Protein AF-A0A0G1MU52-F1 (afdb_monomer_lite)

pLDDT: mean 91.8, std 8.6, range [43.81, 98.31]

Foldseek 3Di:
DDDDCPVVVQVVVLVVLQVVLVVVLVVVVADKDFLVVVCVVPVDDSVVSVVCNSNSVASWHDDPRTIIHGPPGD

Secondary structure (DSSP, 8-state):
-----HHHHHHHHHHHHHHHHHHHHHHTT--EEEHHHHHHHH---HHHHHHHHHTT-SSEEEETTEEEEETT--

Structure (mmCIF, N/CA/C/O backbone):
data_AF-A0A0G1MU52-F1
#
_entry.id   AF-A0A0G1MU52-F1
#
loop_
_atom_site.group_PDB
_atom_site.id
_atom_site.type_symbol
_atom_site.label_atom_id
_atom_site.label_alt_id
_atom_site.label_comp_id
_atom_site.label_asym_id
_atom_site.label_entity_id
_atom_site.label_seq_id
_atom_site.pdbx_PDB_ins_code
_atom_site.Cartn_x
_atom_site.Cartn_y
_atom_site.Cartn_z
_atom_site.occupancy
_atom_site.B_iso_or_equiv
_atom_site.auth_seq_id
_atom_site.auth_comp_id
_atom_site.auth_asym_id
_atom_site.auth_atom_id
_atom_site.pdbx_PDB_model_num
ATOM 1 N N . MET A 1 1 ? 25.301 -3.204 -26.821 1.00 43.81 1 MET A N 1
ATOM 2 C CA . MET A 1 1 ? 24.993 -2.560 -25.524 1.00 43.81 1 MET A CA 1
ATOM 3 C C . MET A 1 1 ? 23.667 -3.146 -25.040 1.00 43.81 1 MET A C 1
ATOM 5 O O . MET A 1 1 ? 22.708 -3.055 -25.790 1.00 43.81 1 MET A O 1
ATOM 9 N N . LYS A 1 2 ? 23.602 -3.857 -23.902 1.00 65.94 2 LYS A N 1
ATOM 10 C CA . LYS A 1 2 ? 22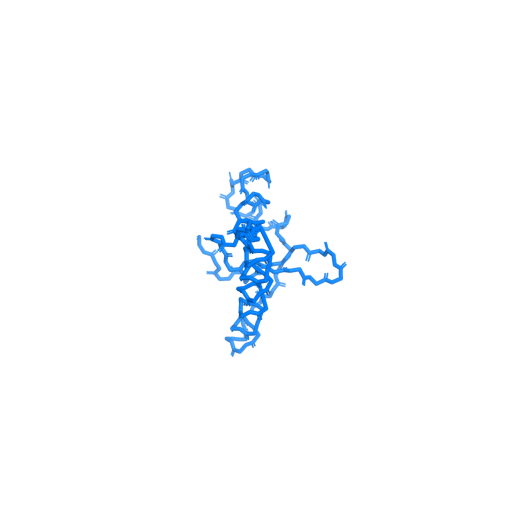.309 -4.335 -23.365 1.00 65.94 2 LYS A CA 1
ATOM 11 C C . LYS A 1 2 ? 21.675 -3.194 -22.568 1.00 65.94 2 LYS A C 1
ATOM 13 O O . LYS A 1 2 ? 22.250 -2.767 -21.572 1.00 65.94 2 LYS A O 1
ATOM 18 N N . GLU A 1 3 ? 20.524 -2.712 -23.019 1.00 78.88 3 GLU A N 1
ATOM 19 C CA . GLU A 1 3 ? 19.698 -1.728 -22.311 1.00 78.88 3 GLU A CA 1
ATOM 20 C C . GLU A 1 3 ? 19.357 -2.231 -20.894 1.00 78.88 3 GLU A C 1
ATOM 22 O O . GLU A 1 3 ? 18.875 -3.354 -20.712 1.00 78.88 3 GLU A O 1
ATOM 27 N N . ASN A 1 4 ? 19.614 -1.418 -19.865 1.00 86.06 4 ASN A N 1
ATOM 28 C CA . ASN A 1 4 ? 19.284 -1.768 -18.484 1.00 86.06 4 ASN A CA 1
ATOM 29 C C . ASN A 1 4 ? 17.817 -1.425 -18.185 1.00 86.06 4 ASN A C 1
ATOM 31 O O . ASN A 1 4 ? 17.508 -0.349 -17.682 1.00 86.06 4 ASN A O 1
ATOM 35 N N . LEU A 1 5 ? 16.913 -2.370 -18.447 1.00 92.12 5 LEU A N 1
ATOM 36 C CA . LEU A 1 5 ? 15.469 -2.210 -18.219 1.00 92.12 5 LEU A CA 1
ATOM 37 C C . LEU A 1 5 ? 15.050 -2.306 -16.739 1.00 92.12 5 LEU A C 1
ATOM 39 O O . LEU A 1 5 ? 13.882 -2.084 -16.411 1.00 92.12 5 LEU A O 1
ATOM 43 N N . LYS A 1 6 ? 15.977 -2.630 -15.824 1.00 92.06 6 LYS A N 1
ATOM 44 C CA . LYS A 1 6 ? 15.673 -2.856 -14.398 1.00 92.06 6 LYS A CA 1
ATOM 45 C C . LYS A 1 6 ? 14.943 -1.678 -13.726 1.00 92.06 6 LYS A C 1
ATOM 47 O O . LYS A 1 6 ? 14.009 -1.951 -12.969 1.00 92.06 6 LYS A O 1
ATOM 52 N N . PRO A 1 7 ? 15.299 -0.396 -13.963 1.00 93.94 7 PRO A N 1
ATOM 53 C CA . PRO A 1 7 ? 14.606 0.728 -13.331 1.00 93.94 7 PRO A CA 1
ATOM 54 C C . PRO A 1 7 ? 13.139 0.830 -13.762 1.00 93.94 7 PRO A C 1
ATOM 56 O O . PRO A 1 7 ? 12.262 0.954 -12.909 1.00 93.94 7 PRO A O 1
ATOM 59 N N . MET A 1 8 ? 12.868 0.705 -15.064 1.00 95.50 8 MET A N 1
ATOM 60 C CA . MET A 1 8 ? 11.508 0.755 -15.606 1.00 95.50 8 MET A CA 1
ATOM 61 C C . MET A 1 8 ? 10.674 -0.434 -15.120 1.00 95.50 8 MET A C 1
ATOM 63 O O . MET A 1 8 ? 9.572 -0.249 -14.607 1.00 95.50 8 MET A O 1
ATOM 67 N N . ALA A 1 9 ? 11.228 -1.649 -15.191 1.00 96.69 9 ALA A N 1
ATOM 68 C CA . ALA A 1 9 ? 10.558 -2.857 -14.714 1.00 96.69 9 ALA A CA 1
ATOM 69 C C . ALA A 1 9 ? 10.160 -2.743 -13.233 1.00 96.69 9 ALA A C 1
ATOM 71 O O . ALA A 1 9 ? 9.061 -3.139 -12.850 1.00 96.69 9 ALA A O 1
ATOM 72 N N . LYS A 1 10 ? 11.018 -2.133 -12.405 1.00 95.94 10 LYS A N 1
ATOM 73 C CA . LYS A 1 10 ? 10.720 -1.881 -10.992 1.00 95.94 10 LYS A CA 1
ATOM 74 C C . LYS A 1 10 ? 9.558 -0.905 -10.800 1.00 95.94 10 LYS A C 1
ATOM 76 O O . LYS A 1 10 ? 8.728 -1.137 -9.927 1.00 95.94 10 LYS A O 1
ATOM 81 N N . ILE A 1 11 ? 9.486 0.170 -11.588 1.00 96.31 11 ILE A N 1
ATOM 82 C CA . ILE A 1 11 ? 8.377 1.138 -11.517 1.00 96.31 11 ILE A CA 1
ATOM 83 C C . ILE A 1 11 ? 7.056 0.454 -11.880 1.00 96.31 11 ILE A C 1
ATOM 85 O O . ILE A 1 11 ? 6.077 0.595 -11.148 1.00 96.31 11 ILE A O 1
ATOM 89 N N . ILE A 1 12 ? 7.050 -0.332 -12.961 1.00 97.50 12 ILE A N 1
ATOM 90 C CA . ILE A 1 12 ? 5.870 -1.082 -13.408 1.00 97.50 12 ILE A CA 1
ATOM 91 C C . ILE A 1 12 ? 5.434 -2.085 -12.337 1.00 97.50 12 ILE A C 1
ATOM 93 O O . ILE A 1 12 ? 4.260 -2.117 -11.976 1.00 97.50 12 ILE A O 1
ATOM 97 N N . ALA A 1 13 ? 6.372 -2.858 -11.782 1.00 97.69 13 ALA A N 1
ATOM 98 C CA . ALA A 1 13 ? 6.079 -3.827 -10.730 1.00 97.69 13 ALA A CA 1
ATOM 99 C C . ALA A 1 13 ? 5.467 -3.158 -9.488 1.00 97.69 13 ALA A C 1
ATOM 101 O O . ALA A 1 13 ? 4.445 -3.618 -8.991 1.00 97.69 13 ALA A O 1
ATOM 102 N N . LEU A 1 14 ? 6.034 -2.037 -9.025 1.00 97.81 14 LEU A N 1
ATOM 103 C CA . LEU A 1 14 ? 5.490 -1.293 -7.884 1.00 97.81 14 LEU A CA 1
ATOM 104 C C . LEU A 1 14 ? 4.078 -0.758 -8.165 1.00 97.81 14 LEU A C 1
ATOM 106 O O . LEU A 1 14 ? 3.213 -0.861 -7.299 1.00 97.81 14 LEU A O 1
ATOM 110 N N . GLY A 1 15 ? 3.830 -0.226 -9.366 1.00 97.44 15 GLY A N 1
ATOM 111 C CA . GLY A 1 15 ? 2.503 0.253 -9.762 1.00 97.44 15 GLY A CA 1
ATOM 112 C C . GLY A 1 15 ? 1.468 -0.872 -9.865 1.00 97.44 15 GLY A C 1
ATOM 113 O O . GLY A 1 15 ? 0.323 -0.697 -9.446 1.00 97.44 15 GLY A O 1
ATOM 114 N N . LEU A 1 16 ? 1.869 -2.045 -10.364 1.00 98.19 16 LEU A N 1
ATOM 115 C CA . LEU A 1 16 ? 1.016 -3.231 -10.407 1.00 98.19 16 LEU A CA 1
ATOM 116 C C . LEU A 1 16 ? 0.655 -3.702 -8.994 1.00 98.19 16 LEU A C 1
ATOM 118 O O . LEU A 1 16 ? -0.527 -3.884 -8.704 1.00 98.19 16 LEU A O 1
ATOM 122 N N . THR A 1 17 ? 1.646 -3.839 -8.111 1.00 98.31 17 THR A N 1
ATOM 123 C CA . THR A 1 17 ? 1.430 -4.229 -6.712 1.00 98.31 17 THR A CA 1
ATOM 124 C C . THR A 1 17 ? 0.495 -3.251 -6.001 1.00 98.31 17 THR A C 1
ATOM 126 O O . THR A 1 17 ? -0.468 -3.676 -5.367 1.00 98.31 17 THR A O 1
ATOM 129 N N . GLU A 1 18 ? 0.693 -1.944 -6.193 1.00 97.88 18 GLU A N 1
ATOM 130 C CA . GLU A 1 18 ? -0.189 -0.902 -5.652 1.00 97.88 18 GLU A CA 1
ATOM 131 C C . GLU A 1 18 ? -1.639 -1.071 -6.142 1.00 97.88 18 GLU A C 1
ATOM 133 O O . GLU A 1 18 ? -2.597 -1.003 -5.367 1.00 97.88 18 GLU A O 1
ATOM 138 N N . SER A 1 19 ? -1.808 -1.349 -7.437 1.00 97.88 19 SER A N 1
ATOM 139 C CA . SER A 1 19 ? -3.111 -1.580 -8.063 1.00 97.88 19 SER A CA 1
ATOM 140 C C . SER A 1 19 ? -3.810 -2.841 -7.535 1.00 97.88 19 SER A C 1
ATOM 142 O O . SER A 1 19 ? -5.038 -2.866 -7.408 1.00 97.88 19 SER A O 1
ATOM 144 N N . LEU A 1 20 ? -3.048 -3.891 -7.217 1.00 98.00 20 LEU A N 1
ATOM 145 C CA . LEU A 1 20 ? -3.564 -5.126 -6.626 1.00 98.00 20 LEU A CA 1
ATOM 146 C C . LEU A 1 20 ? -3.970 -4.923 -5.166 1.00 98.00 20 LEU A C 1
ATOM 148 O O . LEU A 1 20 ? -5.084 -5.295 -4.807 1.00 98.00 20 LEU A O 1
ATOM 152 N N . HIS A 1 21 ? -3.137 -4.259 -4.358 1.00 97.19 21 HIS A N 1
ATOM 153 C CA . HIS A 1 21 ? -3.480 -3.899 -2.978 1.00 97.19 21 HIS A CA 1
ATOM 154 C C . HIS A 1 21 ? -4.802 -3.137 -2.902 1.00 97.19 21 HIS A C 1
ATOM 156 O O . HIS A 1 21 ? -5.658 -3.460 -2.075 1.00 97.19 21 HIS A O 1
ATOM 162 N N . LYS A 1 22 ? -5.005 -2.180 -3.816 1.00 97.12 22 LYS A N 1
ATOM 163 C CA . LYS A 1 22 ? -6.278 -1.473 -3.948 1.00 97.12 22 LYS A CA 1
ATOM 164 C C . LYS A 1 22 ? -7.429 -2.444 -4.213 1.00 97.12 22 LYS A C 1
ATOM 166 O O . LYS A 1 22 ? -8.375 -2.480 -3.436 1.00 97.12 22 LYS A O 1
ATOM 171 N N . ARG A 1 23 ? -7.362 -3.238 -5.288 1.00 97.44 23 ARG A N 1
ATOM 172 C CA . ARG A 1 23 ? -8.462 -4.146 -5.670 1.00 97.44 23 ARG A CA 1
ATOM 173 C C . ARG A 1 23 ? -8.810 -5.137 -4.564 1.00 97.44 23 ARG A C 1
ATOM 175 O O . ARG A 1 23 ? -9.986 -5.285 -4.265 1.00 97.44 23 ARG A O 1
ATOM 182 N N . ILE A 1 24 ? -7.810 -5.759 -3.944 1.00 96.62 24 ILE A N 1
ATOM 183 C CA . ILE A 1 24 ? -8.012 -6.713 -2.846 1.00 96.62 24 ILE A CA 1
ATOM 184 C C . ILE A 1 24 ? -8.725 -6.029 -1.678 1.00 96.62 24 ILE A C 1
ATOM 186 O O . ILE A 1 24 ? -9.750 -6.523 -1.226 1.00 96.62 24 ILE A O 1
ATOM 190 N N . THR A 1 25 ? -8.263 -4.844 -1.265 1.00 96.25 25 THR A N 1
ATOM 191 C CA . THR A 1 25 ? -8.894 -4.095 -0.166 1.00 96.25 25 THR A CA 1
ATOM 192 C C . THR A 1 25 ? -10.370 -3.791 -0.448 1.00 96.25 25 THR A C 1
ATOM 194 O O . THR A 1 25 ? -11.213 -3.931 0.436 1.00 96.25 25 THR A O 1
ATOM 197 N N . TYR A 1 26 ? -10.696 -3.398 -1.684 1.00 95.69 26 TYR A N 1
ATOM 198 C CA . TYR A 1 26 ? -12.080 -3.156 -2.098 1.00 95.69 26 TYR A CA 1
ATOM 199 C C . TYR A 1 26 ? -12.919 -4.442 -2.134 1.00 95.69 26 TYR A C 1
ATOM 201 O O . TYR A 1 26 ? -14.078 -4.409 -1.731 1.00 95.69 26 TYR A O 1
ATOM 209 N N . LEU A 1 27 ? -12.349 -5.565 -2.583 1.00 96.81 27 LEU A N 1
ATOM 210 C CA . LEU A 1 27 ? -13.032 -6.865 -2.620 1.00 96.81 27 LEU A CA 1
ATOM 211 C C . LEU A 1 27 ? -13.317 -7.419 -1.221 1.00 96.81 27 LEU A C 1
ATOM 213 O O . LEU A 1 27 ? -14.365 -8.015 -1.000 1.00 96.81 27 LEU A O 1
ATOM 217 N N . GLU A 1 28 ? -12.417 -7.194 -0.267 1.00 94.81 28 GLU A N 1
ATOM 218 C CA . GLU A 1 28 ? -12.609 -7.585 1.133 1.00 94.81 28 GLU A CA 1
ATOM 219 C C . GLU A 1 28 ? -13.676 -6.746 1.855 1.00 94.81 28 GLU A C 1
ATOM 221 O O . GLU A 1 28 ? -14.071 -7.084 2.974 1.00 94.81 28 GLU A O 1
ATOM 226 N N . GLY A 1 29 ? -14.109 -5.628 1.258 1.00 92.19 29 GLY A N 1
ATOM 227 C CA . GLY A 1 29 ? -15.080 -4.708 1.854 1.00 92.19 29 GLY A CA 1
ATOM 228 C C . GLY A 1 29 ? -14.597 -4.076 3.163 1.00 92.19 29 GLY A C 1
ATOM 229 O O . GLY A 1 29 ? -15.408 -3.646 3.983 1.00 92.19 29 GLY A O 1
ATOM 230 N N . ALA A 1 30 ? -13.285 -4.059 3.409 1.00 89.44 30 ALA A N 1
ATOM 231 C CA . ALA A 1 30 ? -12.727 -3.497 4.629 1.00 89.44 30 ALA A CA 1
ATOM 232 C C . ALA A 1 30 ? -12.771 -1.955 4.594 1.00 89.44 30 ALA A C 1
ATOM 234 O O . ALA A 1 30 ? -12.561 -1.366 3.529 1.00 89.44 30 ALA A O 1
ATOM 235 N N . PRO A 1 31 ? -12.991 -1.276 5.738 1.00 94.19 31 PRO A N 1
ATOM 236 C CA . PRO A 1 31 ? -12.903 0.178 5.800 1.00 94.19 31 PRO A CA 1
ATOM 237 C C . PRO A 1 31 ? -11.530 0.669 5.335 1.00 94.19 31 PRO A C 1
ATOM 239 O O . PRO A 1 31 ? -10.497 0.135 5.742 1.00 94.19 31 PRO A O 1
ATOM 242 N N . ILE A 1 32 ? -11.520 1.695 4.485 1.00 95.94 32 ILE A N 1
ATOM 243 C CA . ILE A 1 32 ? -10.299 2.285 3.935 1.00 95.94 32 ILE A CA 1
ATOM 244 C C . ILE A 1 32 ? -10.053 3.618 4.637 1.00 95.94 32 ILE A C 1
ATOM 246 O O . ILE A 1 32 ? -10.860 4.540 4.514 1.00 95.94 32 ILE A O 1
ATOM 250 N N . ILE A 1 33 ? -8.913 3.739 5.312 1.00 95.19 33 ILE A N 1
ATOM 251 C CA . ILE A 1 33 ? -8.511 4.945 6.049 1.00 95.19 33 ILE A CA 1
ATOM 252 C C . ILE A 1 33 ? -7.267 5.584 5.429 1.00 95.19 33 ILE A C 1
ATOM 254 O O . ILE A 1 33 ? -6.560 4.964 4.624 1.00 95.19 33 ILE A O 1
ATOM 258 N N . LYS A 1 34 ? -6.978 6.842 5.781 1.00 95.38 34 LYS A N 1
ATOM 259 C CA . LYS A 1 34 ? -5.731 7.489 5.347 1.00 95.38 34 LYS A CA 1
ATOM 260 C C . LYS A 1 34 ? -4.556 6.918 6.132 1.00 95.38 34 LYS A C 1
ATOM 262 O O . LYS A 1 34 ? -4.640 6.695 7.336 1.00 95.38 34 LYS A O 1
ATOM 267 N N . LEU A 1 35 ? -3.400 6.795 5.482 1.00 93.62 35 LEU A N 1
ATOM 268 C CA . LEU A 1 35 ? -2.180 6.324 6.147 1.00 93.62 35 LEU A CA 1
ATOM 269 C C . LEU A 1 35 ? -1.772 7.227 7.330 1.00 93.62 35 LEU A C 1
ATOM 271 O O . LEU A 1 35 ? -1.228 6.749 8.320 1.00 93.62 35 LEU A O 1
ATOM 275 N N . SER A 1 36 ? -2.081 8.525 7.255 1.00 90.50 36 SER A N 1
ATOM 276 C CA . SER A 1 36 ? -1.873 9.494 8.340 1.00 90.50 36 SER A CA 1
ATOM 277 C C . SER A 1 36 ? -2.768 9.269 9.563 1.00 90.50 36 SER A C 1
ATOM 279 O O . SER A 1 36 ? -2.431 9.732 10.649 1.00 90.50 36 SER A O 1
ATOM 281 N N . GLU A 1 37 ? -3.920 8.620 9.391 1.00 91.12 37 GLU A N 1
ATOM 282 C CA . GLU A 1 37 ? -4.841 8.280 10.484 1.00 91.12 37 GLU A CA 1
ATOM 283 C C . GLU A 1 37 ? -4.347 7.018 11.201 1.00 91.12 37 GLU A C 1
ATOM 285 O O . GLU A 1 37 ? -4.223 7.026 12.421 1.00 91.12 37 GLU A O 1
ATOM 290 N N . LEU A 1 38 ? -3.891 6.011 10.448 1.00 88.75 38 LEU A N 1
ATOM 291 C CA . LEU A 1 38 ? -3.294 4.779 10.984 1.00 88.75 38 LEU A CA 1
ATOM 292 C C . LEU A 1 38 ? -2.064 5.035 11.884 1.00 88.75 38 LEU A C 1
ATOM 294 O O . LEU A 1 38 ? -1.863 4.355 12.888 1.00 88.75 38 LEU A O 1
ATOM 298 N N . VAL A 1 39 ? -1.241 6.041 11.553 1.00 85.19 39 VAL A N 1
ATOM 299 C CA . VAL A 1 39 ? -0.100 6.484 12.386 1.00 85.19 39 VAL A CA 1
ATOM 300 C C . VAL A 1 39 ? -0.538 6.782 13.822 1.00 85.19 39 VAL A C 1
ATOM 302 O O . VAL A 1 39 ? 0.175 6.443 14.765 1.00 85.19 39 VAL A O 1
ATOM 305 N N . LYS A 1 40 ? -1.713 7.402 13.988 1.00 81.75 40 LYS A N 1
ATOM 306 C CA . LYS A 1 40 ? -2.249 7.786 15.298 1.00 81.75 40 LYS A CA 1
ATOM 307 C C . LYS A 1 40 ? -2.726 6.572 16.093 1.00 81.75 40 LYS A C 1
ATOM 309 O O . LYS A 1 40 ? -2.604 6.570 17.310 1.00 81.75 40 LYS A O 1
ATOM 314 N N . GLU A 1 41 ? -3.232 5.548 15.410 1.00 80.44 41 GLU A N 1
ATOM 315 C CA . GLU A 1 41 ? -3.800 4.348 16.033 1.00 80.44 41 GLU A CA 1
ATOM 316 C C . GLU A 1 41 ? -2.742 3.303 16.422 1.00 80.44 41 GLU A C 1
ATOM 318 O O . GLU A 1 41 ? -2.980 2.506 17.324 1.00 80.44 41 GLU A O 1
ATOM 323 N N . HIS A 1 42 ? -1.589 3.250 15.740 1.00 78.25 42 HIS A N 1
ATOM 324 C CA . HIS A 1 42 ? -0.621 2.143 15.889 1.00 78.25 42 HIS A CA 1
ATOM 325 C C . HIS A 1 42 ? 0.764 2.552 16.408 1.00 78.25 42 HIS A C 1
ATOM 327 O O . HIS A 1 42 ? 1.662 1.714 16.477 1.00 78.25 42 HIS A O 1
ATOM 333 N N . GLY A 1 43 ? 0.985 3.830 16.730 1.00 74.81 43 GLY A N 1
ATOM 334 C CA . GLY A 1 43 ? 2.254 4.311 17.300 1.00 74.81 43 GLY A CA 1
ATOM 335 C C . GLY A 1 43 ? 3.481 4.172 16.380 1.00 74.81 43 GLY A C 1
ATOM 336 O O . GLY A 1 43 ? 4.609 4.402 16.811 1.00 74.81 43 GLY A O 1
ATOM 337 N N . LYS A 1 44 ? 3.293 3.806 15.104 1.00 79.25 44 LYS A N 1
ATOM 338 C CA . LYS A 1 44 ? 4.358 3.755 14.088 1.00 79.25 44 LYS A CA 1
ATOM 339 C C . LYS A 1 44 ? 4.659 5.173 13.602 1.00 79.25 44 LYS A C 1
ATOM 341 O O . LYS A 1 44 ? 3.750 5.970 13.401 1.00 79.25 44 LYS A O 1
ATOM 346 N N . THR A 1 45 ? 5.926 5.493 13.338 1.00 86.50 45 THR A N 1
ATOM 347 C CA . THR A 1 45 ? 6.278 6.823 12.813 1.00 86.50 45 THR A CA 1
ATOM 348 C C . THR A 1 45 ? 5.727 7.026 11.397 1.00 86.50 45 THR A C 1
ATOM 350 O O . THR A 1 45 ? 5.756 6.116 10.561 1.00 86.50 45 THR A O 1
ATOM 353 N N . ALA A 1 46 ? 5.278 8.249 11.093 1.00 87.75 46 ALA A N 1
ATOM 354 C CA . ALA A 1 46 ? 4.748 8.600 9.772 1.00 87.75 46 ALA A CA 1
ATOM 355 C C . ALA A 1 46 ? 5.746 8.308 8.635 1.00 87.75 46 ALA A C 1
ATOM 357 O O . ALA A 1 46 ? 5.361 7.803 7.582 1.00 87.75 46 ALA A O 1
ATOM 358 N N . SER A 1 47 ? 7.040 8.552 8.873 1.00 90.88 47 SER A N 1
ATOM 359 C CA . SER A 1 47 ? 8.112 8.257 7.913 1.00 90.88 47 SER A CA 1
ATOM 360 C C . SER A 1 47 ? 8.260 6.757 7.644 1.00 90.88 47 SER A C 1
ATOM 362 O O . SER A 1 47 ? 8.394 6.346 6.490 1.00 90.88 47 SER A O 1
ATOM 364 N N . SER A 1 48 ? 8.194 5.913 8.680 1.00 91.62 48 SER A N 1
ATOM 365 C CA . SER A 1 48 ? 8.288 4.458 8.514 1.00 91.62 48 SER A CA 1
ATOM 366 C C . SER A 1 48 ? 7.149 3.922 7.643 1.00 91.62 48 SER A C 1
ATOM 368 O O . SER A 1 48 ? 7.396 3.208 6.668 1.00 91.62 48 SER A O 1
ATOM 370 N N . LEU A 1 49 ? 5.912 4.349 7.923 1.00 91.75 49 LEU A N 1
ATOM 371 C CA . LEU A 1 49 ? 4.737 3.940 7.152 1.00 91.75 49 LEU A CA 1
ATOM 372 C C . LEU A 1 49 ? 4.760 4.473 5.716 1.00 91.75 49 LEU A C 1
ATOM 374 O O . LEU A 1 49 ? 4.492 3.715 4.785 1.00 91.75 49 LEU A O 1
ATOM 378 N N . ALA A 1 50 ? 5.147 5.733 5.504 1.00 92.56 50 ALA A N 1
ATOM 379 C CA . ALA A 1 50 ? 5.283 6.297 4.161 1.00 92.56 50 ALA A CA 1
ATOM 380 C C . ALA A 1 50 ? 6.336 5.546 3.329 1.00 92.56 50 ALA A C 1
ATOM 382 O O . ALA A 1 50 ? 6.119 5.238 2.155 1.00 92.56 50 ALA A O 1
ATOM 383 N N . ASN A 1 51 ? 7.464 5.191 3.946 1.00 94.69 51 ASN A N 1
ATOM 384 C CA . ASN A 1 51 ? 8.507 4.405 3.299 1.00 94.69 51 ASN A CA 1
ATOM 385 C C . ASN A 1 51 ? 8.048 2.979 2.977 1.00 94.69 51 ASN A C 1
ATOM 387 O O . ASN A 1 51 ? 8.359 2.465 1.902 1.00 94.69 51 ASN A O 1
ATOM 391 N N . ALA A 1 52 ? 7.300 2.347 3.881 1.00 94.81 52 ALA A N 1
ATOM 392 C CA . ALA A 1 52 ? 6.723 1.027 3.661 1.00 94.81 52 ALA A CA 1
ATOM 393 C C . ALA A 1 52 ? 5.701 1.036 2.512 1.00 94.81 52 ALA A C 1
ATOM 395 O O . ALA A 1 52 ? 5.771 0.184 1.626 1.00 94.81 52 ALA A O 1
ATOM 396 N N . ALA A 1 53 ? 4.826 2.046 2.464 1.00 95.81 53 ALA A N 1
ATOM 397 C CA . ALA A 1 53 ? 3.868 2.238 1.378 1.00 95.81 53 ALA A CA 1
ATOM 398 C C . ALA A 1 53 ? 4.574 2.455 0.029 1.00 95.81 53 ALA A C 1
ATOM 400 O O . ALA A 1 53 ? 4.262 1.798 -0.963 1.00 95.81 53 ALA A O 1
ATOM 401 N N . ARG A 1 54 ? 5.612 3.304 -0.009 1.00 95.62 54 ARG A N 1
ATOM 402 C CA . ARG A 1 54 ? 6.399 3.554 -1.229 1.00 95.62 54 ARG A CA 1
ATOM 403 C C . ARG A 1 54 ? 7.127 2.305 -1.732 1.00 95.62 54 ARG A C 1
ATOM 405 O O . ARG A 1 54 ? 7.265 2.121 -2.938 1.00 95.62 54 ARG A O 1
ATOM 412 N N . ARG A 1 55 ? 7.618 1.463 -0.818 1.00 96.38 55 ARG A N 1
ATOM 413 C CA . ARG A 1 55 ? 8.261 0.179 -1.145 1.00 96.38 55 ARG A CA 1
ATOM 414 C C . ARG A 1 55 ? 7.261 -0.952 -1.393 1.00 96.38 55 ARG A C 1
ATOM 416 O O . ARG A 1 55 ? 7.707 -2.043 -1.726 1.00 96.38 55 ARG 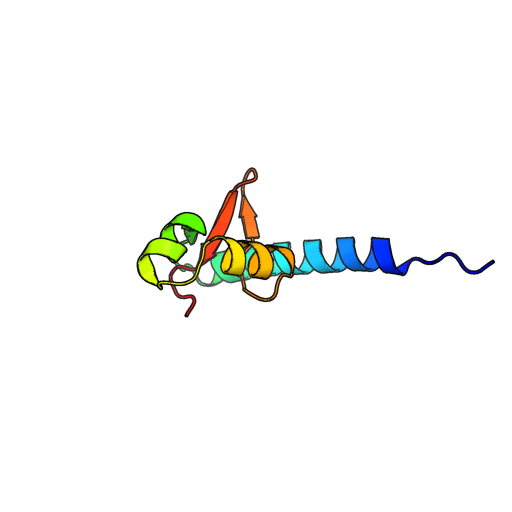A O 1
ATOM 423 N N . GLN A 1 56 ? 5.959 -0.697 -1.234 1.00 97.00 56 GLN A N 1
ATOM 424 C CA . GLN A 1 56 ? 4.894 -1.694 -1.360 1.00 97.00 56 GLN A CA 1
ATOM 425 C C . GLN A 1 56 ? 5.100 -2.917 -0.442 1.00 97.00 56 GLN A C 1
ATOM 427 O O . GLN A 1 56 ? 4.729 -4.030 -0.791 1.00 97.00 56 GLN A O 1
ATOM 432 N N . THR A 1 57 ? 5.688 -2.719 0.747 1.00 95.81 57 THR A N 1
ATOM 433 C CA . THR A 1 57 ? 5.857 -3.783 1.763 1.00 95.81 57 THR A CA 1
ATOM 434 C C . THR A 1 57 ? 4.651 -3.910 2.696 1.00 95.81 57 THR A C 1
ATOM 436 O O . THR A 1 57 ? 4.644 -4.746 3.592 1.00 95.81 57 THR A O 1
ATOM 439 N N . ILE A 1 58 ? 3.662 -3.035 2.526 1.00 95.25 58 ILE A N 1
ATOM 440 C CA . ILE A 1 58 ? 2.370 -3.031 3.216 1.00 95.25 58 ILE A CA 1
ATOM 441 C C . ILE A 1 58 ? 1.283 -2.823 2.153 1.00 95.25 58 ILE A C 1
ATOM 443 O O . ILE A 1 58 ? 1.592 -2.217 1.119 1.00 95.25 58 ILE A O 1
ATOM 447 N N . PRO A 1 59 ? 0.032 -3.262 2.385 1.00 96.19 59 PRO A N 1
ATOM 448 C CA . PRO A 1 59 ? -1.058 -3.174 1.417 1.00 96.19 59 PRO A CA 1
ATOM 449 C C . PRO A 1 59 ? -1.635 -1.750 1.304 1.00 96.19 59 PRO A C 1
ATOM 451 O O . PRO A 1 59 ? -2.838 -1.531 1.422 1.00 96.19 59 PRO A O 1
ATOM 454 N N . ALA A 1 60 ? -0.762 -0.761 1.105 1.00 96.75 60 ALA A N 1
ATOM 455 C CA . ALA A 1 60 ? -1.114 0.642 0.955 1.00 96.75 60 ALA A CA 1
ATOM 456 C C . ALA A 1 60 ? -1.103 1.064 -0.517 1.00 96.75 60 ALA A C 1
ATOM 458 O O . ALA A 1 60 ? -0.234 0.674 -1.302 1.00 96.75 60 ALA A O 1
ATOM 459 N N . PHE A 1 61 ? -2.047 1.927 -0.873 1.00 97.69 61 PHE A N 1
ATOM 460 C CA . PHE A 1 61 ? -2.245 2.411 -2.234 1.00 97.69 61 PHE A CA 1
ATOM 461 C C . PHE A 1 61 ? -2.662 3.877 -2.245 1.00 97.69 61 PHE A C 1
ATOM 463 O O . PHE A 1 61 ? -3.176 4.395 -1.253 1.00 97.69 61 PHE A O 1
ATOM 470 N N . ARG A 1 62 ? -2.431 4.570 -3.363 1.00 97.00 62 ARG A N 1
ATOM 471 C CA . ARG A 1 62 ? -2.828 5.969 -3.517 1.00 97.00 62 ARG A CA 1
ATOM 472 C C . ARG A 1 62 ? -4.194 6.101 -4.165 1.00 97.00 62 ARG A C 1
ATOM 474 O O . ARG A 1 62 ? -4.515 5.454 -5.159 1.00 97.00 62 ARG A O 1
ATOM 481 N N . GLU A 1 63 ? -4.967 7.046 -3.652 1.00 95.75 63 GLU A N 1
ATOM 482 C CA . GLU A 1 63 ? -6.168 7.551 -4.304 1.00 95.75 63 GLU A CA 1
ATOM 483 C C . GLU A 1 63 ? -6.121 9.067 -4.362 1.00 95.75 63 GLU A C 1
ATOM 485 O O . GLU A 1 63 ? -6.014 9.724 -3.328 1.00 95.75 63 GLU A O 1
ATOM 490 N N . LYS A 1 64 ? -6.183 9.623 -5.580 1.00 93.75 64 LYS A N 1
ATOM 491 C CA . LYS A 1 64 ? -6.070 11.073 -5.815 1.00 93.75 64 LYS A CA 1
ATOM 492 C C . LYS A 1 64 ? -4.841 11.683 -5.108 1.00 93.75 64 LYS A C 1
ATOM 494 O O . LYS A 1 64 ? -4.921 12.745 -4.507 1.00 93.75 64 LYS A O 1
ATOM 499 N N . GLY A 1 65 ? -3.714 10.964 -5.133 1.00 93.31 65 GLY A N 1
ATOM 500 C CA . GLY A 1 65 ? -2.456 11.379 -4.498 1.00 93.31 65 GLY A CA 1
ATOM 501 C C . GLY A 1 65 ? -2.339 11.096 -2.994 1.00 93.31 65 GLY A C 1
ATOM 502 O O . GLY A 1 65 ? -1.258 11.272 -2.441 1.00 93.31 65 GLY A O 1
ATOM 503 N N . VAL A 1 66 ? -3.392 10.610 -2.330 1.00 95.38 66 VAL A N 1
ATOM 504 C CA . VAL A 1 66 ? -3.390 10.340 -0.883 1.00 95.38 66 VAL A CA 1
ATOM 505 C C . VAL A 1 66 ? -3.147 8.860 -0.612 1.00 95.38 66 VAL A C 1
ATOM 507 O O . VAL A 1 66 ? -3.856 8.016 -1.155 1.00 95.38 66 VAL A O 1
ATOM 510 N N . TRP A 1 67 ? -2.180 8.541 0.253 1.00 96.38 67 TRP A N 1
ATOM 511 C CA . TRP A 1 67 ? -1.943 7.171 0.716 1.00 96.38 67 TRP A CA 1
ATOM 512 C C . TRP A 1 67 ? -3.074 6.677 1.616 1.00 96.38 67 TRP A C 1
ATOM 514 O O . TRP A 1 67 ? -3.433 7.327 2.602 1.00 96.38 67 TRP A O 1
ATOM 524 N N . LYS A 1 68 ? -3.583 5.494 1.294 1.00 96.50 68 LYS A N 1
ATOM 525 C CA . LYS A 1 68 ? -4.648 4.79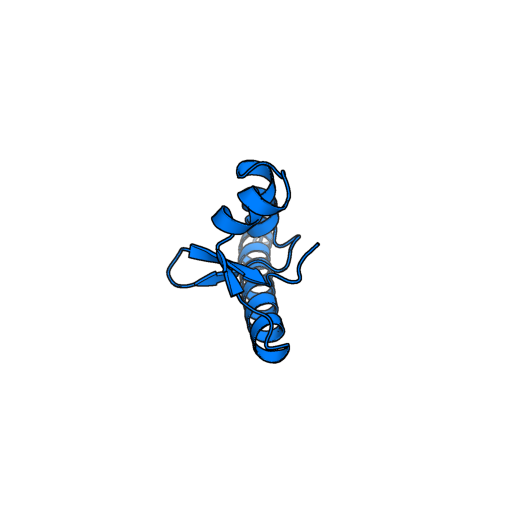7 2.005 1.00 96.50 68 LYS A CA 1
ATOM 526 C C . LYS A 1 68 ? -4.265 3.349 2.275 1.00 96.50 68 LYS A C 1
ATOM 528 O O . LYS A 1 68 ? -3.390 2.800 1.606 1.00 96.50 68 LYS A O 1
ATOM 533 N N . ILE A 1 69 ? -4.922 2.754 3.259 1.00 96.00 69 ILE A N 1
ATOM 534 C CA . ILE A 1 69 ? -4.749 1.356 3.651 1.00 96.00 69 ILE A CA 1
ATOM 535 C C . ILE A 1 69 ? -6.051 0.837 4.268 1.00 96.00 69 ILE A C 1
ATOM 537 O O . ILE A 1 69 ? -6.879 1.621 4.738 1.00 96.00 69 ILE A O 1
ATOM 541 N N . SER A 1 70 ? -6.233 -0.480 4.257 1.00 95.38 70 SER A N 1
ATOM 542 C CA . SER A 1 70 ? -7.287 -1.132 5.034 1.00 95.38 70 SER A CA 1
ATOM 543 C C . SER A 1 70 ? -7.101 -0.855 6.529 1.00 95.38 70 SER A C 1
ATO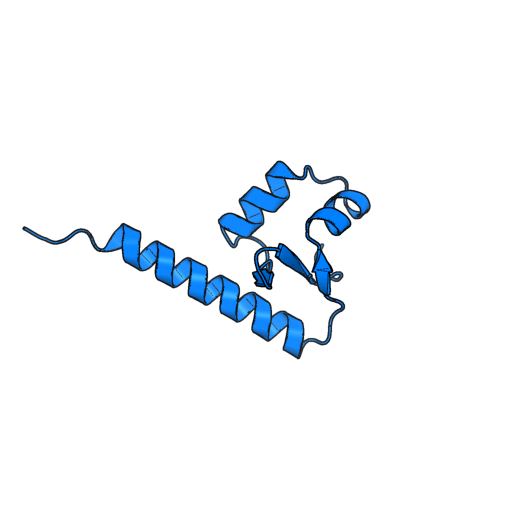M 545 O O . SER A 1 70 ? -6.007 -1.045 7.058 1.00 95.38 70 SER A O 1
ATOM 547 N N . GLN A 1 71 ? -8.172 -0.475 7.226 1.00 91.44 71 GLN A N 1
ATOM 548 C CA . GLN A 1 71 ? -8.181 -0.327 8.686 1.00 91.44 71 GLN A CA 1
ATOM 549 C C . GLN A 1 71 ? -7.915 -1.659 9.408 1.00 91.44 71 GLN A C 1
ATOM 551 O O . GLN A 1 71 ? -7.480 -1.669 10.551 1.00 91.44 71 GLN A O 1
ATOM 556 N N . LYS 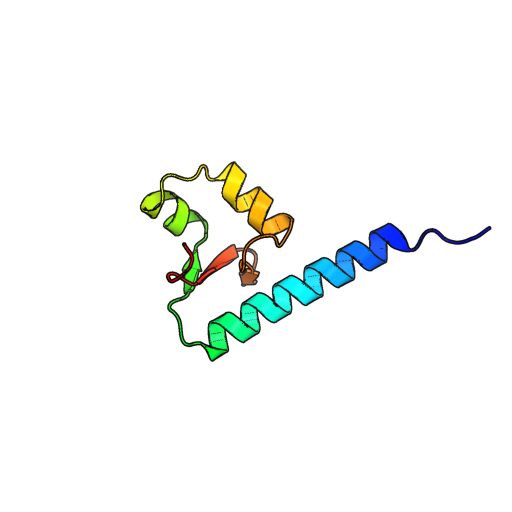A 1 72 ? -8.137 -2.803 8.743 1.00 88.56 72 LYS A N 1
ATOM 557 C CA . LYS A 1 72 ? -7.857 -4.133 9.311 1.00 88.56 72 LYS A CA 1
ATOM 558 C C . LYS A 1 72 ? -6.362 -4.485 9.349 1.00 88.56 72 LYS A C 1
ATOM 560 O O . LYS A 1 72 ? -6.008 -5.552 9.853 1.00 88.56 72 LYS A O 1
ATOM 565 N N . TRP 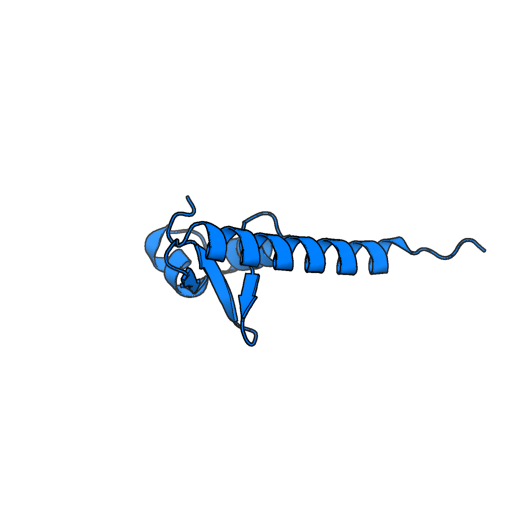A 1 73 ? -5.493 -3.657 8.768 1.00 87.25 73 TRP A N 1
ATOM 566 C CA . TRP A 1 73 ? -4.060 -3.930 8.705 1.00 87.25 73 TRP A CA 1
ATOM 567 C C . TRP A 1 73 ? -3.397 -3.810 10.090 1.00 87.25 73 TRP A C 1
ATOM 569 O O . TRP A 1 73 ? -3.648 -2.840 10.794 1.00 87.25 73 TRP A O 1
ATOM 579 N N . LYS A 1 74 ? -2.555 -4.787 10.462 1.00 73.81 74 LYS A N 1
ATOM 580 C CA . LYS A 1 74 ? -1.857 -4.894 11.762 1.00 73.81 74 LYS A CA 1
ATOM 581 C C . LYS A 1 74 ? -0.387 -4.445 11.651 1.00 73.81 74 LYS A C 1
ATOM 583 O O . LYS A 1 74 ? 0.289 -4.890 10.699 1.00 73.81 74 LYS A O 1
#

Radius of gyration: 13.98 Å; chains: 1; bounding box: 40×19×43 Å

Sequence (74 aa):
MKENLKPMAKIIALGLTESLHKRITYLEGAPIIKLSELVKEHGKTASSLANAARRQTIPAFREKGVWKISQKWK